Protein 1I8O (pdb70)

Radius of gyration: 13.18 Å; Cα contacts (8 Å, |Δi|>4): 195; chains: 1; bounding box: 35×29×26 Å

Solvent-accessible surface area: 6376 Å² total

InterPro domains:
  IPR002327 Cytochrome c, class IA/ IB [PR00604] (37-44)
  IPR002327 Cytochrome c, class IA/ IB [PR00604] (47-62)
  IPR002327 Cytochrome c, class IA/ IB [PR00604] (63-73)
  IPR002327 Cytochrome c, class IA/ IB [PR00604] (80-96)
  IPR002327 Cytochrome c, class IA/ IB [PR00604] (113-123)
  IPR002327 Cytochrome c, class IA/ IB [PR00604] (129-137)
  IPR002327 Cytochrome c, class IA/ IB [PTHR11961] (23-137)
  IPR009056 Cytochrome c-like domain [PF00034] (28-139)
  IPR009056 Cytochrome c-like domain [PS51007] (26-139)
  IPR036909 Cytochrome c-like domain superfamily [G3DSA:1.10.760.10] (25-139)
  IPR036909 Cytochrome c-like domain superfamily [SSF46626] (25-139)

CATH classification: 1.10.760.10

Structure (mmCIF, N/CA/C/O backb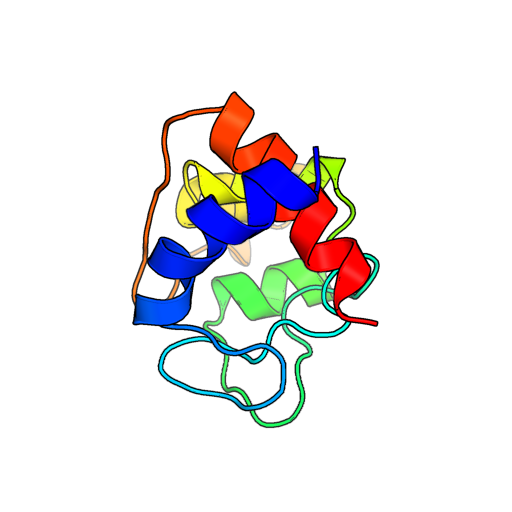one):
data_1I8O
#
_entry.id   1I8O
#
_cell.length_a   64.950
_cell.length_b   64.950
_cell.length_c   68.670
_cell.angle_alpha   90.00
_cell.angle_beta   90.00
_cell.angle_gamma   120.00
#
_symmetry.space_group_name_H-M   'P 32 2 1'
#
loop_
_entity.id
_entity.type
_entity.pdbx_description
1 polymer 'CYTOCHROME C2'
2 non-polymer 'SULFATE ION'
3 non-polymer 'HEME C'
4 non-polymer AMMONIA
5 water water
#
loop_
_atom_site.group_PDB
_atom_site.id
_atom_site.type_symbol
_atom_site.label_atom_id
_atom_site.label_alt_id
_atom_site.label_comp_id
_atom_site.label_asym_id
_atom_site.label_entity_id
_atom_site.label_seq_id
_atom_site.pdbx_PDB_ins_code
_atom_site.Cartn_x
_atom_site.Cartn_y
_atom_site.Cartn_z
_atom_site.occupancy
_atom_site.B_iso_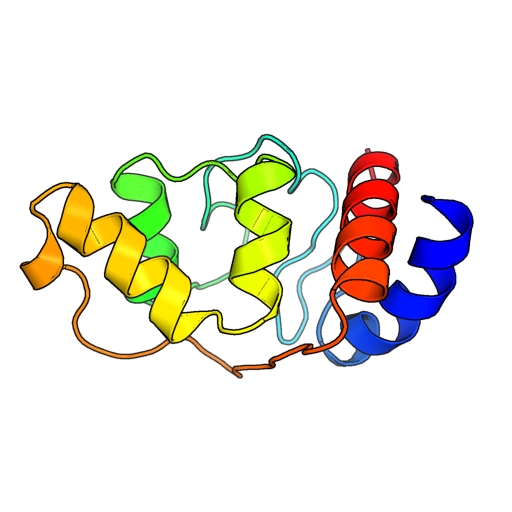or_equiv
_atom_site.auth_seq_id
_atom_site.auth_comp_id
_atom_site.auth_asym_id
_atom_site.auth_atom_id
_atom_site.pdbx_PDB_model_num
ATOM 9 N N . ASP A 1 2 ? 5.061 37.106 18.038 1.00 11.25 2 ASP A N 1
ATOM 10 C CA . ASP A 1 2 ? 6.134 36.217 18.541 1.00 12.21 2 ASP A CA 1
ATOM 11 C C . ASP A 1 2 ? 5.628 34.784 18.381 1.00 10.28 2 ASP A C 1
ATOM 12 O O . ASP A 1 2 ? 4.800 34.313 19.172 1.00 10.14 2 ASP A O 1
ATOM 17 N N . ALA A 1 3 ? 6.151 34.105 17.380 1.00 10.11 3 ALA A N 1
ATOM 18 C CA . ALA A 1 3 ? 5.677 32.761 17.080 1.00 9.26 3 ALA A CA 1
ATOM 19 C C . ALA A 1 3 ? 5.899 31.788 18.211 1.00 8.13 3 ALA A C 1
ATOM 20 O O . ALA A 1 3 ? 5.047 30.938 18.481 1.00 8.48 3 ALA A O 1
ATOM 22 N N . LYS A 1 4 ? 7.039 31.882 18.923 1.00 9.00 4 LYS A N 1
ATOM 23 C CA . LYS A 1 4 ? 7.270 30.971 20.034 1.00 9.63 4 LYS A CA 1
ATOM 24 C C . LYS A 1 4 ? 6.287 31.203 21.170 1.00 8.85 4 LYS A C 1
ATOM 25 O O . LYS A 1 4 ? 5.775 30.236 21.740 1.00 9.64 4 LYS A O 1
ATOM 31 N N . ALA A 1 5 ? 6.019 32.474 21.474 1.00 8.69 5 ALA A N 1
ATOM 32 C CA . ALA A 1 5 ? 4.958 32.742 22.460 1.00 9.30 5 ALA A CA 1
ATOM 33 C C . ALA A 1 5 ? 3.624 32.191 21.954 1.00 7.60 5 ALA A C 1
ATOM 34 O O . ALA A 1 5 ? 2.786 31.681 22.713 1.00 8.63 5 ALA A O 1
ATOM 36 N N . GLY A 1 6 ? 3.414 32.296 20.641 1.00 7.30 6 GLY A N 1
ATOM 37 C CA . GLY A 1 6 ? 2.216 31.753 20.038 1.00 7.46 6 GLY A CA 1
ATOM 38 C C . GLY A 1 6 ? 2.026 30.282 20.171 1.00 6.71 6 GLY A C 1
ATOM 39 O O . GLY A 1 6 ? 0.873 29.799 20.183 1.00 7.06 6 GLY A O 1
ATOM 40 N N . GLU A 1 7 ? 3.091 29.525 20.256 1.00 7.63 7 GLU A N 1
ATOM 41 C CA . GLU A 1 7 ? 3.012 28.095 20.431 1.00 7.43 7 GLU A CA 1
ATOM 42 C C . GLU A 1 7 ? 2.219 27.777 21.704 1.00 7.54 7 GLU A C 1
ATOM 43 O O . GLU A 1 7 ? 1.438 26.829 21.747 1.00 8.29 7 GLU A O 1
ATOM 49 N N . ALA A 1 8 ? 2.446 28.549 22.783 1.00 8.08 8 ALA A N 1
ATOM 50 C CA . ALA A 1 8 ? 1.732 28.309 24.030 1.00 9.03 8 ALA A CA 1
ATOM 51 C C . ALA A 1 8 ? 0.246 28.606 23.871 1.00 8.31 8 ALA A C 1
ATOM 52 O O . ALA A 1 8 ? -0.592 27.870 24.361 1.00 9.08 8 ALA A O 1
ATOM 54 N N . VAL A 1 9 ? -0.061 29.728 23.186 1.00 7.54 9 VAL A N 1
ATOM 55 C CA . VAL A 1 9 ? -1.479 30.029 22.917 1.00 7.57 9 VAL A CA 1
ATOM 56 C C . VAL A 1 9 ? -2.139 28.902 22.126 1.00 7.47 9 VAL A C 1
ATOM 57 O O . VAL A 1 9 ? -3.307 28.558 22.345 1.00 8.34 9 VAL A O 1
ATOM 61 N N . PHE A 1 10 ? -1.402 28.310 21.191 1.00 7.09 10 PHE A N 1
ATOM 62 C CA . PHE A 1 10 ? -1.943 27.301 20.328 1.00 7.80 10 PHE A CA 1
ATOM 63 C C . PHE A 1 10 ? -2.415 26.071 21.133 1.00 8.13 10 PHE A C 1
ATOM 64 O O . PHE A 1 10 ? -3.337 25.394 20.683 1.00 8.49 10 PHE A O 1
ATOM 72 N N . LYS A 1 11 ? -1.855 25.856 22.336 1.00 9.81 11 LYS A N 1
ATOM 73 C CA . LYS A 1 11 ? -2.379 24.783 23.177 1.00 12.63 11 LYS A CA 1
ATOM 74 C C . LYS A 1 11 ? -3.848 24.971 23.467 1.00 13.07 11 LYS A C 1
ATOM 75 O O . LYS A 1 11 ? -4.605 23.984 23.565 1.00 16.14 11 LYS A O 1
ATOM 81 N N . GLN A 1 12 ? -4.313 26.224 23.642 1.00 13.04 12 GLN A N 1
ATOM 82 C CA . GLN A 1 12 ? -5.735 26.495 23.824 1.00 15.01 12 GLN A CA 1
ATOM 83 C C . GLN A 1 12 ? -6.503 26.135 22.576 1.00 12.08 12 GLN A C 1
ATOM 84 O O . GLN A 1 12 ? -7.565 25.498 22.636 1.00 12.66 12 GLN A O 1
ATOM 90 N N . CYS A 1 13 ? -5.976 26.508 21.442 1.00 8.76 13 CYS A N 1
ATOM 91 C CA . CYS A 1 13 ? -6.617 26.246 20.170 1.00 8.80 13 CYS A CA 1
ATOM 92 C C . CYS A 1 13 ? -6.734 24.745 19.914 1.00 7.81 13 CYS A C 1
ATOM 93 O O . CYS A 1 13 ? -7.678 24.332 19.219 1.00 8.81 13 CYS A O 1
ATOM 96 N N . MET A 1 14 ? -5.797 23.961 20.425 1.00 7.84 14 MET A N 1
ATOM 97 C CA . MET A 1 14 ? -5.809 22.512 20.260 1.00 8.17 14 MET A CA 1
ATOM 98 C C . MET A 1 14 ? -6.980 21.840 20.970 1.00 8.25 14 MET A C 1
ATOM 99 O O . MET A 1 14 ? -7.221 20.665 20.683 1.00 10.56 14 MET A O 1
ATOM 104 N N . THR A 1 15 ? -7.746 22.557 21.740 1.00 9.23 15 THR A N 1
ATOM 105 C CA . THR A 1 15 ? -9.049 22.087 22.206 1.00 9.35 15 THR A CA 1
ATOM 106 C C . THR A 1 15 ? -9.882 21.635 21.033 1.00 9.57 15 THR A C 1
ATOM 107 O O . THR A 1 15 ? -10.622 20.630 21.130 1.00 10.49 15 THR A O 1
ATOM 111 N N . CYS A 1 16 ? -9.818 22.360 19.912 1.00 8.52 16 CYS A N 1
ATOM 112 C CA . CYS A 1 16 ? -10.641 22.094 18.743 1.00 8.86 16 CYS A CA 1
ATOM 113 C C . CYS A 1 16 ? -9.895 21.877 17.439 1.00 8.36 16 CYS A C 1
ATOM 114 O O . CYS A 1 16 ? -10.517 21.400 16.492 1.00 9.32 16 CYS A O 1
ATOM 117 N N . HIS A 1 17 ? -8.616 22.277 17.370 1.00 8.16 17 HIS A N 1
ATOM 118 C CA . HIS A 1 17 ? -7.866 22.194 16.127 1.00 8.10 17 HIS A CA 1
ATOM 119 C C . HIS A 1 17 ? -6.568 21.421 16.284 1.00 8.48 17 HIS A C 1
ATOM 120 O O . HIS A 1 17 ? -5.954 21.365 17.335 1.00 10.02 17 HIS A O 1
ATOM 127 N N . ARG A 1 18 ? -6.123 20.899 15.140 1.00 8.90 18 ARG A N 1
ATOM 128 C CA . ARG A 1 18 ? -4.790 20.378 14.936 1.00 9.25 18 ARG A CA 1
ATOM 129 C C . ARG A 1 18 ? -4.177 21.052 13.714 1.00 9.72 18 ARG A C 1
ATOM 130 O O . ARG A 1 18 ? -4.887 21.582 12.856 1.00 10.02 18 ARG A O 1
ATOM 138 N N . ALA A 1 19 ? -2.866 20.942 13.589 1.00 9.81 19 ALA A N 1
ATOM 139 C CA . ALA A 1 19 ? -2.206 21.404 12.363 1.00 10.20 19 ALA A CA 1
ATOM 140 C C . ALA A 1 19 ? -2.635 20.598 11.153 1.00 10.11 19 ALA A C 1
ATOM 141 O O . ALA A 1 19 ? -2.967 21.156 10.113 1.00 11.22 19 ALA A O 1
ATOM 143 N N . ASP A 1 20 ? -2.591 19.258 11.302 1.00 12.76 20 ASP A N 1
ATOM 144 C CA . ASP A 1 20 ? -2.578 18.452 10.096 1.00 14.33 20 ASP A CA 1
ATOM 145 C C . ASP A 1 20 ? -3.782 17.567 9.952 1.00 16.05 20 ASP A C 1
ATOM 146 O O . ASP A 1 20 ? -3.788 16.752 9.016 1.00 21.86 20 ASP A O 1
ATOM 151 N N . LYS A 1 21 ? -4.787 17.691 10.796 1.00 15.11 21 LYS A N 1
ATOM 152 C CA . LYS A 1 21 ? -6.014 16.883 10.597 1.00 15.87 21 LYS A CA 1
ATOM 153 C C . LYS A 1 21 ?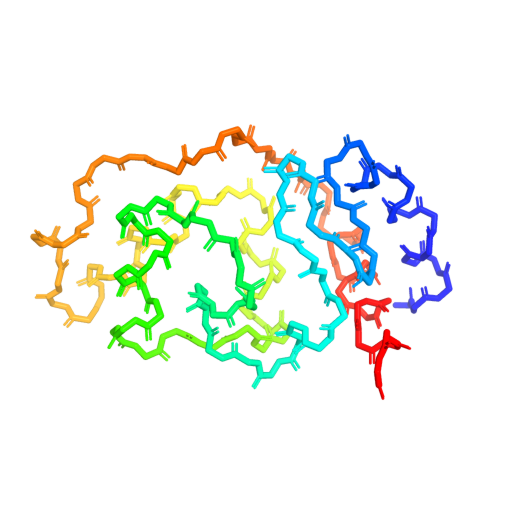 -7.210 17.677 11.101 1.00 14.64 21 LYS A C 1
ATOM 154 O O . LYS A 1 21 ? -7.104 18.525 11.976 1.00 14.68 21 LYS A O 1
ATOM 160 N N . ASN A 1 22 ? -8.370 17.402 10.541 1.00 13.88 22 ASN A N 1
ATOM 161 C CA . ASN A 1 22 ? -9.593 18.040 10.954 1.00 11.96 22 ASN A CA 1
ATOM 162 C C . ASN A 1 22 ? -10.050 17.446 12.273 1.00 13.10 22 ASN A C 1
ATOM 163 O O . ASN A 1 22 ? -9.862 16.250 12.473 1.00 16.61 22 ASN A O 1
ATOM 168 N N . MET A 1 23 ? -10.653 18.219 13.124 1.00 12.17 23 MET A N 1
ATOM 169 C CA . MET A 1 23 ? -11.175 17.810 14.422 1.00 12.43 23 MET A CA 1
ATOM 170 C C . MET A 1 23 ? -12.507 18.533 14.620 1.00 12.17 23 MET A C 1
ATOM 171 O O . MET A 1 23 ? -13.354 18.556 13.711 1.00 14.30 23 MET A O 1
ATOM 176 N N . VAL A 1 24 ? -12.752 19.175 15.752 1.00 13.04 24 VAL A N 1
ATOM 177 C CA . VAL A 1 24 ? -13.959 19.990 15.918 1.00 12.94 24 VAL A CA 1
ATOM 178 C C . VAL A 1 24 ? -13.928 21.128 14.906 1.00 11.52 24 VAL A C 1
ATOM 179 O O . VAL A 1 24 ? -14.935 21.467 14.251 1.00 12.29 24 VAL A O 1
ATOM 183 N N . GLY A 1 25 ? -12.759 21.759 14.767 1.00 10.64 25 GLY A N 1
ATOM 184 C CA . GLY A 1 25 ? -12.507 22.727 13.753 1.00 10.08 25 GLY A CA 1
ATOM 185 C C . GLY A 1 25 ? -11.555 22.172 12.676 1.00 9.62 25 GLY A C 1
ATOM 186 O O . GLY A 1 25 ? -11.008 21.100 12.807 1.00 10.72 25 GLY A O 1
ATOM 187 N N . PRO A 1 26 ? -11.424 22.964 11.591 1.00 8.58 26 PRO A N 1
ATOM 188 C CA . PRO A 1 26 ? -10.598 22.494 10.474 1.00 9.45 26 PRO A CA 1
ATOM 189 C C . PRO A 1 26 ? -9.126 22.498 10.841 1.00 9.49 26 PRO A C 1
ATOM 190 O O . PRO A 1 26 ? -8.630 23.290 11.633 1.00 9.59 26 PRO A O 1
ATOM 194 N N . ALA A 1 27 ? -8.378 21.616 10.189 1.00 11.25 27 ALA A N 1
ATOM 195 C CA . ALA A 1 27 ? -6.929 21.643 10.228 1.00 9.75 27 ALA A CA 1
ATOM 196 C C . ALA A 1 27 ? -6.433 23.030 9.893 1.00 9.15 27 ALA A C 1
ATOM 197 O O . ALA A 1 27 ? -6.972 23.692 8.997 1.00 10.19 27 ALA A O 1
ATOM 199 N N . LEU A 1 28 ? -5.384 23.491 10.588 1.00 8.09 28 LEU A N 1
ATOM 200 C CA . LEU A 1 28 ? -4.906 24.849 10.401 1.00 7.66 28 LEU A CA 1
ATOM 201 C C . LEU A 1 28 ? -3.598 24.982 9.623 1.00 7.85 28 LEU A C 1
ATOM 202 O O . LEU A 1 28 ? -3.206 26.099 9.328 1.00 9.05 28 LEU A O 1
ATOM 207 N N . ALA A 1 29 ? -2.916 23.882 9.316 1.00 9.13 29 ALA A N 1
ATOM 208 C CA . ALA A 1 29 ? -1.665 24.068 8.583 1.00 10.43 29 ALA A CA 1
ATOM 209 C C . ALA A 1 29 ? -2.025 24.672 7.194 1.00 9.60 29 ALA A C 1
ATOM 210 O O . ALA A 1 29 ? -2.888 24.142 6.491 1.00 12.73 29 ALA A O 1
ATOM 212 N N . GLY A 1 30 ? -1.346 25.730 6.813 1.00 9.23 30 GLY A N 1
ATOM 213 C CA . GLY A 1 30 ? -1.597 26.370 5.564 1.00 8.35 30 GLY A CA 1
ATOM 214 C C . GLY A 1 30 ? -2.738 27.360 5.591 1.00 7.15 30 GLY A C 1
ATOM 215 O O . GLY A 1 30 ? -3.030 27.962 4.556 1.00 8.38 30 GLY A O 1
ATOM 216 N N . VAL A 1 31 ? -3.327 27.591 6.756 1.00 7.42 31 VAL A N 1
ATOM 217 C CA . VAL A 1 31 ? -4.424 28.581 6.802 1.00 6.94 31 VAL A CA 1
ATOM 218 C C . VAL A 1 31 ? -3.977 29.989 6.499 1.00 6.92 31 VAL A C 1
ATOM 219 O O . VAL A 1 31 ? -4.721 30.811 5.955 1.00 7.62 31 VAL A O 1
ATOM 223 N N . VAL A 1 32 ? -2.740 30.336 6.898 1.00 6.51 32 VAL A N 1
ATOM 224 C CA . VAL A 1 32 ? -2.300 31.737 6.708 1.00 6.57 32 VAL A CA 1
ATOM 225 C C . VAL A 1 32 ? -2.053 31.962 5.218 1.00 6.38 32 VAL A C 1
ATOM 226 O O . VAL A 1 32 ? -1.304 31.250 4.573 1.00 6.89 32 VAL A O 1
ATOM 230 N N . GLY A 1 33 ? -2.763 32.943 4.681 1.00 6.40 33 GLY A N 1
ATOM 231 C CA . GLY A 1 33 ? -2.690 33.298 3.260 1.00 6.98 33 GLY A CA 1
ATOM 232 C C . GLY A 1 33 ? -3.652 32.521 2.412 1.00 7.24 33 GLY A C 1
ATOM 233 O O . GLY A 1 33 ? -3.600 32.680 1.178 1.00 8.17 33 GLY A O 1
ATOM 234 N N . ARG A 1 34 ? -4.569 31.736 2.975 1.00 7.58 34 ARG A N 1
ATOM 235 C CA . ARG A 1 34 ? -5.509 30.917 2.241 1.00 9.70 34 ARG A CA 1
ATOM 236 C C . ARG A 1 34 ? -6.904 31.493 2.307 1.00 7.75 34 ARG A C 1
ATOM 237 O O . ARG A 1 34 ? -7.330 32.092 3.315 1.00 7.81 34 ARG A O 1
ATOM 245 N N . LYS A 1 35 ? -7.682 31.289 1.244 1.00 7.77 35 LYS A N 1
ATOM 246 C CA . LYS A 1 35 ? -9.103 31.624 1.215 1.00 7.54 35 LYS A CA 1
ATOM 247 C C . LYS A 1 35 ? -9.808 30.959 2.403 1.00 6.81 35 LYS A C 1
ATOM 248 O O . LYS A 1 35 ? -9.662 29.764 2.664 1.00 7.63 35 LYS A O 1
ATOM 254 N N . ALA A 1 36 ? -10.631 31.741 3.095 1.00 7.21 36 ALA A N 1
ATOM 255 C CA . ALA A 1 36 ? -11.405 31.199 4.203 1.00 7.32 36 ALA A CA 1
ATOM 256 C C . ALA A 1 36 ? -12.318 30.091 3.752 1.00 7.59 36 ALA A C 1
ATOM 257 O O . ALA A 1 36 ? -12.885 30.114 2.644 1.00 8.47 36 ALA A O 1
ATOM 259 N N . GLY A 1 37 ? -12.546 29.089 4.607 1.00 8.31 37 GLY A N 1
ATOM 260 C CA . GLY A 1 37 ? -13.503 28.052 4.321 1.00 9.90 37 GLY A CA 1
ATOM 261 C C . GLY A 1 37 ? -13.019 27.004 3.333 1.00 10.46 37 GLY A C 1
ATOM 262 O O . GLY A 1 37 ? -13.859 26.364 2.684 1.00 11.87 37 GLY A O 1
ATOM 263 N N . THR A 1 38 ? -11.701 26.728 3.250 1.00 10.49 38 THR A N 1
ATOM 264 C CA . THR A 1 38 ? -11.255 25.833 2.191 1.00 11.18 38 THR A CA 1
ATOM 265 C C . THR A 1 38 ? -10.282 24.739 2.583 1.00 11.50 38 THR A C 1
ATOM 266 O O . THR A 1 38 ? -9.640 24.052 1.805 1.00 15.14 38 THR A O 1
ATOM 270 N N . ALA A 1 39 ? -10.152 24.461 3.824 1.00 11.67 39 ALA A N 1
ATOM 271 C CA . ALA A 1 39 ? -9.447 23.287 4.385 1.00 11.84 39 ALA A CA 1
ATOM 272 C C . ALA A 1 39 ? -10.141 22.035 3.829 1.00 11.75 39 ALA A C 1
ATOM 273 O O . ALA A 1 39 ? -11.352 21.859 3.962 1.00 12.82 39 ALA A O 1
ATOM 275 N N . ALA A 1 40 ? -9.364 21.138 3.217 1.00 14.21 40 ALA A N 1
ATOM 276 C CA . ALA A 1 40 ? -9.932 19.936 2.644 1.00 15.76 40 ALA A CA 1
ATOM 277 C C . ALA A 1 40 ? -10.671 19.119 3.678 1.00 14.59 40 ALA A C 1
ATOM 278 O O . ALA A 1 40 ? -10.176 18.901 4.781 1.00 14.29 40 ALA A O 1
ATOM 280 N N . GLY A 1 41 ? -11.859 18.641 3.238 1.00 14.88 41 GLY A N 1
ATOM 281 C CA . GLY A 1 41 ? -12.539 17.697 4.080 1.00 14.93 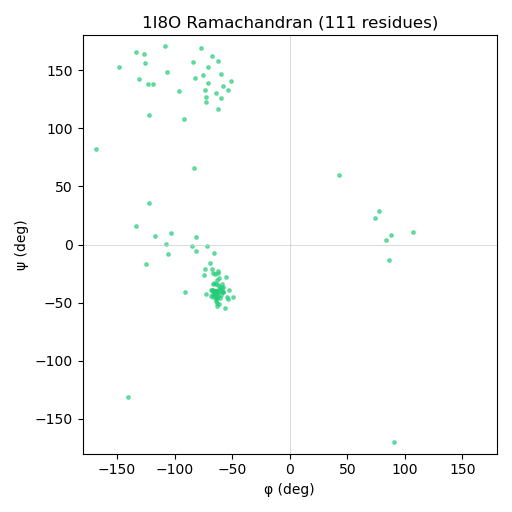41 GLY A CA 1
ATOM 282 C C . GLY A 1 41 ? -13.426 18.226 5.152 1.00 16.60 41 GLY A C 1
ATOM 283 O O . GLY A 1 41 ? -14.172 17.455 5.791 1.00 19.60 41 GLY A O 1
ATOM 284 N N . PHE A 1 42 ? -13.333 19.541 5.448 1.00 12.83 42 PHE A N 1
ATOM 285 C CA . PHE A 1 42 ? -14.063 20.127 6.568 1.00 11.18 42 PHE A CA 1
ATOM 286 C C . PHE A 1 42 ? -15.364 20.746 6.115 1.00 10.73 42 PHE A C 1
ATOM 287 O O . PHE A 1 42 ? -15.368 21.460 5.108 1.00 12.15 42 PHE A O 1
ATOM 295 N N . THR A 1 43 ? -16.474 20.469 6.783 1.00 10.90 43 THR A N 1
ATOM 296 C CA . THR A 1 43 ? -17.752 21.091 6.446 1.00 11.53 43 THR A CA 1
ATOM 297 C C . THR A 1 43 ? -17.928 22.349 7.267 1.00 9.74 43 THR A C 1
ATOM 298 O O . THR A 1 43 ? -18.152 22.311 8.454 1.00 11.56 43 THR A O 1
ATOM 302 N N . TYR A 1 44 ? -17.801 23.473 6.563 1.00 9.52 44 TYR A N 1
ATOM 303 C CA . TYR A 1 44 ? -17.922 24.786 7.203 1.00 8.67 44 TYR A CA 1
ATOM 304 C C . TYR A 1 44 ? -19.360 25.226 7.322 1.00 8.93 44 TYR A C 1
ATOM 305 O O . TYR A 1 44 ? -20.233 24.777 6.565 1.00 10.11 44 TYR A O 1
ATOM 314 N N . SER A 1 45 ? -19.629 26.123 8.266 1.00 8.07 45 SER A N 1
ATOM 315 C CA . SER A 1 45 ? -20.910 26.811 8.302 1.00 7.73 45 SER A CA 1
ATOM 316 C C . SER A 1 45 ? -21.108 27.650 7.037 1.00 7.58 45 SER A C 1
ATOM 317 O O . SER A 1 45 ? -20.150 28.072 6.399 1.00 7.54 45 SER A O 1
ATOM 320 N N . PRO A 1 46 ? -22.361 27.945 6.721 1.00 7.74 46 PRO A N 1
ATOM 321 C CA . PRO A 1 46 ? -22.642 28.952 5.658 1.00 7.56 46 PRO A CA 1
ATOM 322 C C . PRO A 1 46 ? -21.845 30.232 5.888 1.00 7.51 46 PRO A C 1
ATOM 323 O O . PRO A 1 46 ? -21.304 30.777 4.937 1.00 7.89 46 PRO A O 1
ATOM 327 N N . LEU A 1 47 ? -21.786 30.749 7.110 1.00 7.13 47 LEU A N 1
ATOM 328 C CA . LEU A 1 47 ? -21.144 32.036 7.329 1.00 7.08 47 LEU A CA 1
ATOM 329 C C . LEU A 1 47 ? -19.644 31.973 7.000 1.00 6.99 47 LEU A C 1
ATOM 330 O O . LEU A 1 47 ? -19.090 32.839 6.327 1.00 7.73 47 LEU A O 1
ATOM 335 N N . ASN A 1 48 ? -18.971 30.919 7.497 1.00 6.56 48 ASN A N 1
ATOM 336 C CA . ASN A 1 48 ? -17.520 30.778 7.255 1.00 7.57 48 ASN A CA 1
ATOM 337 C C . ASN A 1 48 ? -17.276 30.488 5.789 1.00 7.46 48 ASN A C 1
ATOM 338 O O . ASN A 1 48 ? -16.292 30.966 5.209 1.00 8.53 48 ASN A O 1
ATOM 343 N N . HIS A 1 49 ? -18.116 29.664 5.156 1.00 7.91 49 HIS A N 1
ATOM 344 C CA . HIS A 1 49 ? -17.995 29.373 3.723 1.00 7.78 49 HIS A CA 1
ATOM 345 C C . HIS A 1 49 ? -18.207 30.628 2.896 1.00 7.94 49 HIS A C 1
ATOM 346 O O . HIS A 1 49 ? -17.391 30.937 1.997 1.00 8.81 49 HIS A O 1
ATOM 353 N N . ASN A 1 50 ? -19.324 31.338 3.124 1.00 8.15 50 ASN A N 1
ATOM 354 C CA . ASN A 1 50 ? -19.695 32.475 2.298 1.00 8.10 50 ASN A CA 1
ATOM 355 C C . ASN A 1 50 ? -18.660 33.552 2.382 1.00 8.71 50 ASN A C 1
ATOM 356 O O . ASN A 1 50 ? -18.381 34.263 1.394 1.00 9.86 50 ASN A O 1
ATOM 361 N N . SER A 1 51 ? -18.035 33.733 3.535 1.00 8.60 51 SER A N 1
ATOM 362 C CA . SER A 1 51 ? -16.996 34.758 3.674 1.00 7.82 51 SER A CA 1
ATOM 363 C C . SER A 1 51 ? -15.833 34.491 2.706 1.00 7.78 51 SER A C 1
ATOM 364 O O . SER A 1 51 ? -15.381 35.406 2.018 1.00 8.76 51 SER A O 1
ATOM 368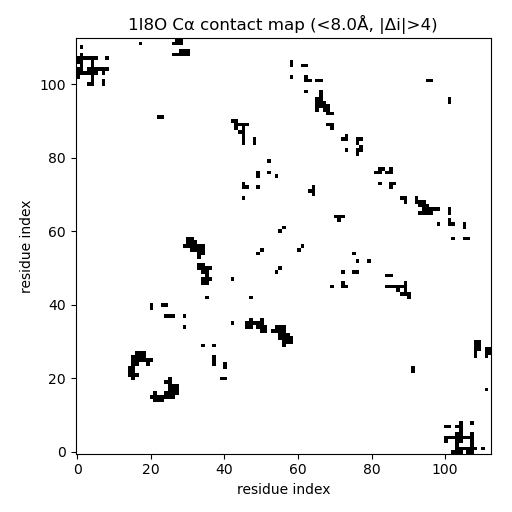 N N . GLY A 1 52 ? -15.368 33.229 2.632 1.00 7.99 52 GLY A N 1
ATOM 369 C CA . GLY A 1 52 ? -14.295 32.924 1.682 1.00 8.63 52 GLY A CA 1
ATOM 370 C C . GLY A 1 52 ? -14.736 33.133 0.251 1.00 10.71 52 GLY A C 1
ATOM 371 O O . GLY A 1 52 ? -13.941 33.624 -0.582 1.00 10.99 52 GLY A O 1
ATOM 372 N N . GLU A 1 53 ? -15.990 32.747 -0.073 1.00 10.97 53 GLU A N 1
ATOM 373 C CA . GLU A 1 53 ? -16.460 32.914 -1.434 1.00 12.34 53 GLU A CA 1
ATOM 374 C C . GLU A 1 53 ? -16.538 34.367 -1.815 1.00 11.97 53 GLU A C 1
ATOM 375 O O . GLU A 1 53 ? -16.442 34.678 -3.032 1.00 15.18 53 GLU A O 1
ATOM 381 N N . ALA A 1 54 ? -16.691 35.253 -0.871 1.00 11.38 54 ALA A N 1
ATOM 382 C CA . ALA A 1 54 ? -16.754 36.699 -1.034 1.00 11.85 54 ALA A CA 1
ATOM 383 C C . ALA A 1 54 ? -15.360 37.325 -1.072 1.00 11.04 54 ALA A C 1
ATOM 384 O O . ALA A 1 54 ? -15.285 38.555 -1.174 1.00 14.36 54 ALA A O 1
ATOM 386 N N . GLY A 1 55 ? -14.324 36.539 -0.934 1.00 11.23 55 GLY A N 1
ATOM 387 C CA . GLY A 1 55 ? -12.948 37.004 -1.086 1.00 11.23 55 GLY A CA 1
ATOM 388 C C . GLY A 1 55 ? -12.162 37.118 0.184 1.00 10.90 55 GLY A C 1
ATOM 389 O O . GLY A 1 55 ? -11.031 37.596 0.184 1.00 12.02 55 GLY A O 1
ATOM 390 N N . LEU A 1 56 ? -12.674 36.595 1.331 1.00 8.75 56 LEU A N 1
ATOM 391 C CA . LEU A 1 56 ? -11.894 36.652 2.543 1.00 7.42 56 LEU A CA 1
ATOM 392 C C . LEU A 1 56 ? -10.725 35.654 2.499 1.00 7.04 56 LEU A C 1
ATOM 393 O O . LEU A 1 56 ? -10.896 34.472 2.265 1.00 7.99 56 LEU A O 1
ATOM 398 N N . VAL A 1 57 ? -9.521 36.208 2.750 1.00 7.17 57 VAL A N 1
ATOM 399 C CA . VAL A 1 57 ? -8.289 35.462 2.843 1.00 7.25 57 VAL A CA 1
ATOM 400 C C . VAL A 1 57 ? -7.735 35.675 4.253 1.00 7.12 57 VAL A C 1
ATOM 401 O O . VAL A 1 57 ? -7.734 36.801 4.784 1.00 7.43 57 VAL A O 1
ATOM 405 N N . TRP A 1 58 ? -7.238 34.598 4.843 1.00 6.42 58 TRP A N 1
ATOM 406 C CA . TRP A 1 58 ? -6.695 34.639 6.185 1.00 6.30 58 TRP A CA 1
ATOM 407 C C . TRP A 1 58 ? -5.247 35.124 6.225 1.00 5.96 58 TRP A C 1
ATOM 408 O O . TRP A 1 58 ? -4.302 34.422 6.587 1.00 6.68 58 TRP A O 1
ATOM 419 N N . THR A 1 59 ? -5.092 36.372 5.871 1.00 6.62 59 THR A N 1
ATOM 420 C CA . THR A 1 59 ? -3.880 37.118 6.163 1.00 6.84 59 THR A CA 1
ATOM 421 C C . THR A 1 59 ? -3.789 37.319 7.686 1.00 6.74 59 THR A C 1
ATOM 422 O O . THR A 1 59 ? -4.805 37.248 8.383 1.00 7.06 59 THR A O 1
ATOM 426 N N . ALA A 1 60 ? -2.609 37.645 8.214 1.00 7.14 60 ALA A N 1
ATOM 427 C CA . ALA A 1 60 ? -2.471 37.882 9.638 1.00 7.27 60 ALA A CA 1
ATOM 428 C C . ALA A 1 60 ? -3.395 38.992 10.105 1.00 7.59 60 ALA A C 1
ATOM 429 O O . ALA A 1 60 ? -4.017 38.906 11.174 1.00 8.45 60 ALA A O 1
ATOM 431 N N . ASP A 1 61 ? -3.497 40.050 9.298 1.00 7.64 61 ASP A N 1
ATOM 432 C CA . ASP A 1 61 ? -4.334 41.167 9.732 1.00 8.59 61 ASP A CA 1
ATOM 433 C C . ASP A 1 61 ? -5.804 40.878 9.759 1.00 7.60 61 ASP A C 1
ATOM 434 O O . ASP A 1 61 ? -6.555 41.618 10.389 1.00 9.07 61 ASP A O 1
ATOM 439 N N . ASN A 1 62 ? -6.260 39.819 9.119 1.00 7.47 62 ASN A N 1
ATOM 440 C CA . ASN A 1 62 ? -7.640 39.337 9.196 1.00 6.43 62 ASN A CA 1
ATOM 441 C C . ASN A 1 62 ? -7.787 38.321 10.320 1.00 6.08 62 ASN A C 1
ATOM 442 O O . ASN A 1 62 ? -8.788 38.362 11.024 1.00 7.03 62 ASN A O 1
ATOM 447 N N . ILE A 1 63 ? -6.819 37.410 10.518 1.00 6.04 63 ILE A N 1
ATOM 448 C CA . ILE A 1 63 ? -7.014 36.397 11.536 1.00 5.54 63 ILE A CA 1
ATOM 449 C C . ILE A 1 63 ? -7.074 37.029 12.924 1.00 5.79 63 ILE A C 1
ATOM 450 O O . ILE A 1 63 ? -7.863 36.615 13.757 1.00 6.16 63 ILE A O 1
ATOM 455 N N . VAL A 1 64 ? -6.177 38.002 13.179 1.00 6.12 64 VAL A N 1
ATOM 456 C CA . VAL A 1 64 ? -6.099 38.557 14.538 1.00 6.12 64 VAL A CA 1
ATOM 457 C C . VAL A 1 64 ? -7.437 39.100 15.005 1.00 6.40 64 VAL A C 1
ATOM 458 O O . VAL A 1 64 ? -7.878 38.694 16.098 1.00 7.21 64 VAL A O 1
ATOM 462 N N . PRO A 1 65 ? -8.120 40.008 14.294 1.00 6.90 65 PRO A N 1
ATOM 463 C CA . PRO A 1 65 ? -9.432 40.480 14.787 1.00 7.98 65 PRO A CA 1
ATOM 464 C C . PRO A 1 65 ? -10.490 39.399 14.783 1.00 7.65 65 PRO A C 1
ATOM 465 O O . PRO A 1 65 ? -11.345 39.348 15.668 1.00 8.13 65 PRO A O 1
ATOM 469 N N . TYR A 1 66 ? -10.427 38.490 13.810 1.00 6.61 66 TYR A N 1
ATOM 470 C CA . TYR A 1 66 ? -11.395 37.393 13.747 1.00 6.40 66 TYR A CA 1
ATOM 471 C C . TYR A 1 66 ? -11.411 36.619 15.070 1.00 6.52 66 TYR A C 1
ATOM 472 O O . TYR A 1 66 ? -12.479 36.218 15.545 1.00 6.99 66 TYR A O 1
ATOM 481 N N . LEU A 1 67 ? -10.212 36.317 15.616 1.00 6.22 67 LEU A N 1
ATOM 482 C CA . LEU A 1 67 ? -10.154 35.440 16.774 1.00 6.23 67 LEU A CA 1
ATOM 483 C C . LEU A 1 67 ? -10.864 35.987 17.993 1.00 6.68 67 LEU A C 1
ATOM 484 O O . LEU A 1 67 ? -11.218 35.194 18.877 1.00 7.52 67 LEU A O 1
ATOM 489 N N . ALA A 1 68 ? -11.028 37.299 18.049 1.00 7.07 68 ALA A N 1
ATOM 490 C CA . ALA A 1 68 ? -11.769 37.903 19.182 1.00 7.27 68 ALA A CA 1
ATOM 491 C C . ALA A 1 68 ? -13.266 37.682 19.093 1.00 7.54 68 ALA A C 1
ATOM 492 O O . ALA A 1 68 ? -13.941 37.807 20.114 1.00 8.42 68 ALA A O 1
ATOM 494 N N . ASP A 1 69 ? -13.800 37.496 17.896 1.00 7.30 69 ASP A N 1
ATOM 495 C CA . ASP A 1 69 ? -15.251 37.405 17.739 1.00 7.45 69 ASP A CA 1
ATOM 496 C C . ASP A 1 69 ? -15.552 36.894 16.325 1.00 7.08 69 ASP A C 1
ATOM 497 O O . ASP A 1 69 ? -15.795 37.687 15.400 1.00 7.76 69 ASP A O 1
ATOM 502 N N . PRO A 1 70 ? -15.486 35.580 16.128 1.00 7.02 70 PRO A N 1
ATOM 503 C CA . PRO A 1 70 ? -15.661 35.036 14.779 1.00 7.06 70 PRO A CA 1
ATOM 504 C C . PRO A 1 70 ? -16.941 35.489 14.108 1.00 7.66 70 PRO A C 1
ATOM 505 O O . PRO A 1 70 ? -16.926 35.897 12.925 1.00 7.49 70 PRO A O 1
ATOM 509 N N . ASN A 1 71 ? -18.074 35.416 14.822 1.00 6.91 71 ASN A N 1
ATOM 510 C CA . ASN A 1 71 ? -19.339 35.768 14.170 1.00 7.76 71 ASN A CA 1
ATOM 511 C C . ASN A 1 71 ? -19.340 37.221 13.746 1.00 7.70 71 ASN A C 1
ATOM 512 O O . ASN A 1 71 ? -19.771 37.568 12.639 1.00 9.15 71 ASN A O 1
ATOM 517 N N . ALA A 1 72 ? -18.912 38.110 14.628 1.00 8.61 72 ALA A N 1
ATOM 518 C CA . ALA A 1 72 ? -19.003 39.550 14.296 1.00 9.39 72 ALA A CA 1
ATOM 519 C C . ALA A 1 72 ? -18.049 39.882 13.164 1.00 8.95 72 ALA A C 1
ATOM 520 O O . ALA A 1 72 ? -18.352 40.683 12.268 1.00 9.94 72 ALA A O 1
ATOM 522 N N . PHE A 1 73 ? -16.850 39.286 13.167 1.00 8.57 73 PHE A N 1
ATOM 523 C CA . PHE A 1 73 ? -15.873 39.613 12.109 1.00 8.95 73 PHE A CA 1
ATOM 524 C C . PHE A 1 73 ? -16.423 39.197 10.763 1.00 8.03 73 PHE A C 1
ATOM 525 O O . PHE A 1 73 ? -16.291 39.928 9.772 1.00 8.75 73 PHE A O 1
ATOM 533 N N . LEU A 1 74 ? -16.891 37.946 10.651 1.00 7.60 74 LEU A N 1
ATOM 534 C CA . LEU A 1 74 ? -17.356 37.457 9.366 1.00 7.21 74 LEU A CA 1
ATOM 535 C C . LEU A 1 74 ? -18.574 38.232 8.860 1.00 7.77 74 LEU A C 1
ATOM 536 O O . LEU A 1 74 ? -18.672 38.533 7.682 1.00 9.34 74 LEU A O 1
ATOM 541 N N . LYS A 1 75 ? -19.487 38.561 9.761 1.00 8.31 75 LYS A N 1
ATOM 542 C CA . LYS A 1 75 ? -20.677 39.340 9.346 1.00 9.63 75 LYS A CA 1
ATOM 543 C C . LYS A 1 75 ? -20.258 40.714 8.860 1.00 10.11 75 LYS A C 1
ATOM 544 O O . LYS A 1 75 ? -20.807 41.231 7.883 1.00 11.88 75 LYS A O 1
ATOM 550 N N . LYS A 1 76 ? -19.288 41.353 9.538 1.00 10.38 76 LYS A N 1
ATOM 551 C CA . LYS A 1 76 ? -18.839 42.672 9.148 1.00 12.13 76 LYS A CA 1
ATOM 552 C C . LYS A 1 76 ? -18.167 42.600 7.793 1.00 12.49 76 LYS A C 1
ATOM 553 O O . LYS A 1 76 ? -18.369 43.447 6.939 1.00 14.42 76 LYS A O 1
ATOM 559 N N . PHE A 1 77 ? -17.378 41.561 7.524 1.00 11.66 77 PHE A N 1
ATOM 560 C CA . PHE A 1 77 ? -16.653 41.418 6.264 1.00 11.57 77 PHE A CA 1
ATOM 561 C C . PHE A 1 77 ? -17.675 41.340 5.150 1.00 11.95 77 PHE A C 1
ATOM 562 O O . PHE A 1 77 ? -17.581 42.034 4.140 1.00 13.86 77 PHE A O 1
ATOM 570 N N . LEU A 1 78 ? -18.655 40.451 5.285 1.00 10.57 78 LEU A N 1
ATOM 571 C CA . LEU A 1 78 ? -19.658 40.305 4.248 1.00 11.26 78 LEU A CA 1
ATOM 572 C C . LEU A 1 78 ? -20.488 41.571 4.087 1.00 12.80 78 LEU A C 1
ATOM 573 O O . LEU A 1 78 ? -20.808 41.948 2.945 1.00 14.02 78 LEU A O 1
ATOM 578 N N . THR A 1 79 ? -20.835 42.219 5.177 1.00 13.66 79 THR A N 1
ATOM 579 C CA . THR A 1 79 ? -21.666 43.434 5.053 1.00 16.59 79 THR A CA 1
ATOM 580 C C . THR A 1 79 ? -20.959 44.537 4.295 1.00 20.37 79 THR A C 1
ATOM 581 O O . THR A 1 79 ? -21.583 45.170 3.448 1.00 21.02 79 THR A O 1
ATOM 585 N N . GLU A 1 80 ? -19.687 44.727 4.573 1.00 19.11 80 GLU A N 1
ATOM 586 C CA . GLU A 1 80 ? -18.902 45.741 3.870 1.00 22.87 80 GLU A CA 1
ATOM 587 C C . GLU A 1 80 ? -18.729 45.392 2.397 1.00 22.87 80 GLU A C 1
ATOM 588 O O . GLU A 1 80 ? -18.544 46.290 1.581 1.00 28.13 80 GLU A O 1
ATOM 594 N N . LYS A 1 81 ? -18.808 44.112 2.013 1.00 21.34 81 LYS A N 1
ATOM 595 C CA . LYS A 1 81 ? -18.820 43.752 0.604 1.00 22.31 81 LYS A CA 1
ATOM 596 C C . LYS A 1 81 ? -20.196 43.900 -0.033 1.00 23.20 81 LYS A C 1
ATOM 597 O O . LYS A 1 81 ? -20.318 43.497 -1.195 1.00 26.10 81 LYS A O 1
ATOM 603 N N . GLY A 1 82 ? -21.199 44.440 0.642 1.00 21.77 82 GLY A N 1
ATOM 604 C CA . GLY A 1 82 ? -22.557 44.535 0.118 1.00 23.34 82 GLY A CA 1
ATOM 605 C C . GLY A 1 82 ? -23.285 43.214 0.117 1.00 21.94 82 GLY A C 1
ATOM 606 O O . GLY A 1 82 ? -24.236 42.995 -0.627 1.00 25.62 82 GLY A O 1
ATOM 607 N N . LYS A 1 83 ? -22.848 42.281 0.963 1.00 17.38 83 LYS A N 1
ATOM 608 C CA . LYS A 1 83 ? -23.341 40.942 0.990 1.00 14.48 83 LYS A CA 1
ATOM 609 C C . LYS A 1 83 ? -23.901 40.588 2.376 1.00 14.04 83 LYS A C 1
ATOM 610 O O . LYS A 1 83 ? -23.791 39.459 2.853 1.00 13.51 83 LYS A O 1
ATOM 616 N N . ALA A 1 84 ? -24.524 41.545 3.064 1.00 15.91 84 ALA A N 1
ATOM 617 C CA . ALA A 1 84 ? -25.177 41.230 4.312 1.00 15.86 84 ALA A CA 1
ATOM 618 C C . ALA A 1 84 ? -26.199 40.104 4.153 1.00 14.56 84 ALA A C 1
ATOM 619 O O . ALA A 1 84 ? -26.448 39.329 5.073 1.00 14.48 84 ALA A O 1
ATOM 621 N N . ASP A 1 85 ? -26.808 39.925 2.966 1.00 16.24 85 ASP A N 1
ATOM 622 C CA . ASP A 1 85 ? -27.758 38.852 2.753 1.00 16.37 85 ASP A CA 1
ATOM 623 C C . ASP A 1 85 ? -27.113 37.474 2.697 1.00 16.51 85 ASP A C 1
ATOM 624 O O . ASP A 1 85 ? -27.775 36.437 2.596 1.00 21.16 85 ASP A O 1
ATOM 629 N N . GLN A 1 86 ? -25.796 37.416 2.814 1.00 13.79 86 GLN A N 1
ATOM 630 C CA . GLN A 1 86 ? -25.071 36.141 2.919 1.00 13.97 86 GLN A CA 1
ATOM 631 C C . GLN A 1 86 ? -24.538 35.904 4.322 1.00 11.21 86 GLN A C 1
ATOM 632 O O . GLN A 1 86 ? -23.884 34.886 4.557 1.00 11.56 86 GLN A O 1
ATOM 638 N N . ALA A 1 87 ? -24.813 36.857 5.215 1.00 10.10 87 ALA A N 1
ATOM 639 C CA . ALA A 1 87 ? -24.270 36.874 6.550 1.00 10.12 87 ALA A CA 1
ATOM 640 C C . ALA A 1 87 ? -25.244 36.438 7.624 1.00 9.87 87 ALA A C 1
ATOM 641 O O . ALA A 1 87 ? -24.976 36.613 8.802 1.00 10.62 87 ALA A O 1
ATOM 643 N N . VAL A 1 88 ? -26.402 35.895 7.265 1.00 10.09 88 VAL A N 1
ATOM 644 C CA . VAL A 1 88 ? -27.390 35.456 8.208 1.00 10.21 88 VAL A CA 1
ATOM 645 C C . VAL A 1 88 ? -26.876 34.198 8.909 1.00 10.44 88 VAL A C 1
ATOM 646 O O . VAL A 1 88 ? -26.299 33.286 8.314 1.00 11.47 88 VAL A O 1
ATOM 650 N N . GLY A 1 89 ? -27.110 34.125 10.193 1.00 10.38 89 GLY A N 1
ATOM 651 C CA . GLY A 1 89 ? -26.722 32.981 11.004 1.00 10.01 89 GLY A CA 1
ATOM 652 C C . GLY A 1 89 ? -25.365 33.074 11.618 1.00 9.34 89 GLY A C 1
ATOM 653 O O . GLY A 1 89 ? -24.739 34.152 11.590 1.00 12.47 89 GLY A O 1
ATOM 654 N N . VAL A 1 90 ? -24.874 32.007 12.189 1.00 8.20 90 VAL A N 1
ATOM 655 C CA . VAL A 1 90 ? -23.688 31.995 13.004 1.00 7.42 90 VAL A CA 1
ATOM 656 C C . VAL A 1 90 ? -22.775 30.831 12.613 1.00 7.12 90 VAL A C 1
ATOM 657 O O . VAL A 1 90 ? -23.107 29.876 11.942 1.00 7.77 90 VAL A O 1
ATOM 661 N N . THR A 1 91 ? -21.530 30.901 13.086 1.00 8.59 91 THR A N 1
ATOM 662 C CA . THR A 1 91 ? -20.529 29.870 12.893 1.00 8.40 91 THR A CA 1
ATOM 663 C C . THR A 1 91 ? -20.746 28.667 13.819 1.00 8.64 91 THR A C 1
ATOM 664 O O . THR A 1 91 ? -21.531 28.698 14.785 1.00 9.83 91 THR A O 1
ATOM 668 N N . LYS A 1 92 ? -20.016 27.593 13.545 1.00 8.70 92 LYS A N 1
ATOM 669 C CA . LYS A 1 92 ? -19.985 26.380 14.344 1.00 9.72 92 LYS A CA 1
ATOM 670 C C . LYS A 1 92 ? -19.045 26.514 15.537 1.00 8.52 92 LYS A C 1
ATOM 671 O O . LYS A 1 92 ? -17.964 27.104 15.386 1.00 8.81 92 LYS A O 1
ATOM 677 N N . MET A 1 93 ? -19.417 25.925 16.676 1.00 9.31 93 MET A N 1
ATOM 678 C CA . MET A 1 93 ? -18.554 25.676 17.836 1.00 9.01 93 MET A CA 1
ATOM 679 C C . MET A 1 93 ? -17.675 26.919 18.115 1.00 8.64 93 MET A C 1
ATOM 680 O O . MET A 1 93 ? -16.436 26.908 18.085 1.00 10.33 93 MET A O 1
ATOM 685 N N . THR A 1 94 ? -18.357 28.002 18.365 1.00 8.78 94 THR A N 1
ATOM 686 C CA . THR A 1 94 ? -17.745 29.338 18.371 1.00 8.92 94 THR A CA 1
ATOM 687 C C . THR A 1 94 ? -16.900 29.517 19.613 1.00 8.98 94 THR A C 1
ATOM 688 O O . THR A 1 94 ? -17.324 29.237 20.736 1.00 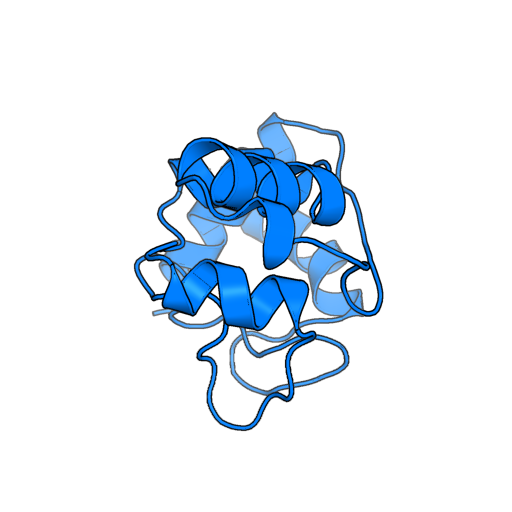10.09 94 THR A O 1
ATOM 692 N N . PHE A 1 95 ? -15.672 30.032 19.435 1.00 8.43 95 PHE A N 1
ATOM 693 C CA . PHE A 1 95 ? -14.744 30.374 20.490 1.00 7.88 95 PHE A CA 1
ATOM 694 C C . PHE A 1 95 ? -14.196 31.795 20.249 1.00 7.50 95 PHE A C 1
ATOM 695 O O . PHE A 1 95 ? -13.950 32.143 19.122 1.00 8.60 95 PHE A O 1
ATOM 703 N N . LYS A 1 96 ? -14.016 32.534 21.339 1.00 8.86 96 LYS A N 1
ATOM 704 C CA . LYS A 1 96 ? -13.453 33.871 21.332 1.00 8.12 96 LYS A CA 1
ATOM 705 C C . LYS A 1 96 ? -12.244 33.972 22.204 1.00 8.46 96 LYS A C 1
ATOM 706 O O . LYS A 1 96 ? -12.284 33.450 23.325 1.00 11.16 96 LYS A O 1
ATOM 712 N N . LEU A 1 97 ? -11.213 34.669 21.753 1.00 7.59 97 LEU A N 1
ATOM 713 C CA . LEU A 1 97 ? -10.021 34.958 22.556 1.00 8.09 97 LEU A CA 1
ATOM 714 C C . LEU A 1 97 ? -9.831 36.452 22.642 1.00 7.38 97 LEU A C 1
ATOM 715 O O . LEU A 1 97 ? -9.527 37.146 21.656 1.00 8.58 97 LEU A O 1
ATOM 720 N N . ALA A 1 98 ? -10.028 37.020 23.836 1.00 8.45 98 ALA A N 1
ATOM 721 C CA . ALA A 1 98 ? -9.992 38.441 23.988 1.00 7.97 98 ALA A CA 1
ATOM 722 C C . ALA A 1 98 ? -8.591 39.055 23.893 1.00 8.00 98 ALA A C 1
ATOM 723 O O . ALA A 1 98 ? -8.408 40.093 23.287 1.00 9.22 98 ALA A O 1
ATOM 725 N N . ASN A 1 99 ? -7.613 38.431 24.508 1.00 7.93 99 ASN A N 1
ATOM 726 C CA . ASN A 1 99 ? -6.278 38.990 24.624 1.00 7.48 99 ASN A CA 1
ATOM 727 C C . ASN A 1 99 ? -5.626 39.194 23.254 1.00 6.96 99 ASN A C 1
ATOM 728 O O . ASN A 1 99 ? -5.397 38.254 22.500 1.00 7.28 99 ASN A O 1
ATOM 733 N N . GLU A 1 100 ? -5.352 40.461 22.945 1.00 7.24 100 GLU A N 1
ATOM 734 C CA . GLU A 1 100 ? -4.846 40.852 21.647 1.00 7.32 100 GLU A CA 1
ATOM 735 C C . GLU A 1 100 ? -3.453 40.329 21.362 1.00 6.80 100 GLU A C 1
ATOM 736 O O . GLU A 1 100 ? -3.159 39.844 20.271 1.00 7.07 100 GLU A O 1
ATOM 742 N N . GLN A 1 101 ? -2.555 40.450 22.335 1.00 7.30 101 GLN A N 1
ATOM 743 C CA . GLN A 1 101 ? -1.187 39.987 22.128 1.00 6.97 101 GLN A CA 1
ATOM 744 C C . GLN A 1 101 ? -1.164 38.480 21.878 1.00 6.38 101 GLN A C 1
ATOM 745 O O . GLN A 1 101 ? -0.394 37.975 21.041 1.00 7.28 101 GLN A O 1
ATOM 751 N N . GLN A 1 102 ? -1.974 37.737 22.622 1.00 6.67 102 GLN A N 1
ATOM 752 C CA . GLN A 1 102 ? -2.074 36.296 22.415 1.00 6.24 102 GLN A CA 1
ATOM 753 C C . GLN A 1 102 ? -2.572 35.990 21.007 1.00 6.17 102 GLN A C 1
ATOM 754 O O . GLN A 1 102 ? -2.090 35.051 20.370 1.00 6.32 102 GLN A O 1
ATOM 760 N N . ARG A 1 103 ? -3.540 36.786 20.511 1.00 6.15 103 ARG A N 1
ATOM 761 C CA . ARG A 1 103 ? -3.983 36.611 19.140 1.00 6.69 103 ARG A CA 1
ATOM 762 C C . ARG A 1 103 ? -2.892 36.889 18.121 1.00 6.25 103 ARG A C 1
ATOM 763 O O . ARG A 1 103 ? -2.676 36.113 17.192 1.00 6.26 103 ARG A O 1
ATOM 771 N N . LYS A 1 104 ? -2.158 37.991 18.324 1.00 6.20 104 LYS A N 1
ATOM 772 C CA . LYS A 1 104 ? -1.054 38.284 17.411 1.00 6.67 104 LYS A CA 1
ATOM 773 C C . LYS A 1 104 ? -0.009 37.180 17.402 1.00 6.77 104 LYS A C 1
ATOM 774 O O . LYS A 1 104 ? 0.503 36.773 16.359 1.00 7.30 104 LYS A O 1
ATOM 780 N N . ASP A 1 105 ? 0.333 36.690 18.583 1.00 6.81 105 ASP A N 1
ATOM 781 C CA . ASP A 1 105 ? 1.373 35.677 18.708 1.00 6.51 105 ASP A CA 1
ATOM 782 C C . ASP A 1 105 ? 0.937 34.357 18.111 1.00 5.74 105 ASP A C 1
ATOM 783 O O . ASP A 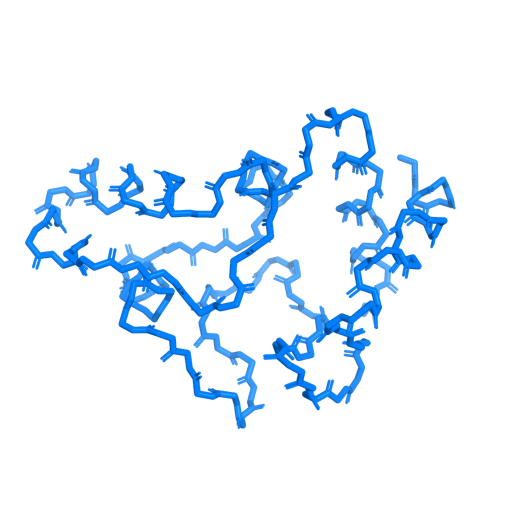1 105 ? 1.679 33.716 17.398 1.00 6.50 105 ASP A O 1
ATOM 788 N N . VAL A 1 106 ? -0.302 33.927 18.397 1.00 5.74 106 VAL A N 1
ATOM 789 C CA . VAL A 1 106 ? -0.747 32.659 17.816 1.00 5.50 106 VAL A CA 1
ATOM 790 C C . VAL A 1 106 ? -0.820 32.755 16.312 1.00 5.13 106 VAL A C 1
ATOM 791 O O . VAL A 1 106 ? -0.564 31.747 15.641 1.00 6.03 106 VAL A O 1
ATOM 795 N N . VAL A 1 107 ? -1.167 33.905 15.771 1.00 5.49 107 VAL A N 1
ATOM 796 C CA . VAL A 1 107 ? -1.229 34.071 14.320 1.00 6.03 107 VAL A CA 1
ATOM 797 C C . VAL A 1 107 ? 0.153 33.959 13.710 1.00 5.97 107 VAL A C 1
ATOM 798 O O . VAL A 1 107 ? 0.347 33.338 12.656 1.00 6.76 107 VAL A O 1
ATOM 802 N N . ALA A 1 108 ? 1.192 34.506 14.361 1.00 6.86 108 ALA A N 1
ATOM 803 C CA . ALA A 1 108 ? 2.586 34.250 13.946 1.00 6.77 108 ALA A CA 1
ATOM 804 C C . ALA A 1 108 ? 2.901 32.792 13.996 1.00 6.82 108 ALA A C 1
ATOM 805 O O . ALA A 1 108 ? 3.567 32.223 13.112 1.00 7.61 108 ALA A O 1
ATOM 807 N N . TYR A 1 109 ? 2.427 32.047 15.037 1.00 6.35 109 TYR A N 1
ATOM 808 C CA . TYR A 1 109 ? 2.640 30.625 15.120 1.00 6.46 109 TYR A CA 1
ATOM 809 C C . TYR A 1 109 ? 1.965 29.862 13.989 1.00 6.13 109 TYR A C 1
ATOM 810 O O . TYR A 1 109 ? 2.533 28.941 13.401 1.00 6.24 109 TYR A O 1
ATOM 819 N N . LEU A 1 110 ? 0.751 30.272 13.613 1.00 6.21 110 LEU A N 1
ATOM 820 C CA . LEU A 1 110 ? 0.056 29.613 12.519 1.00 6.12 110 LEU A CA 1
ATOM 821 C C . LEU A 1 110 ? 0.877 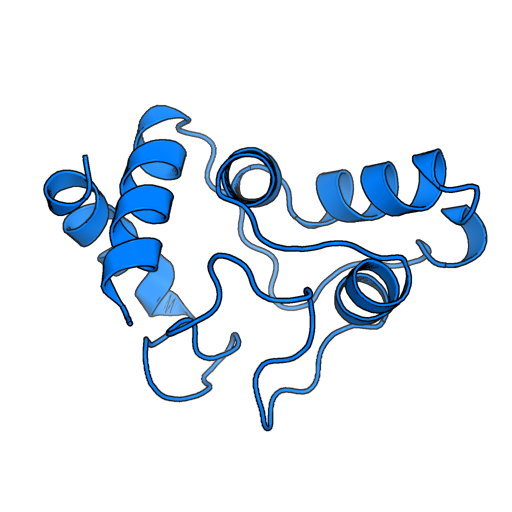29.682 11.214 1.00 5.78 110 LEU A C 1
ATOM 822 O O . LEU A 1 110 ? 0.830 28.740 10.424 1.00 6.83 110 LEU A O 1
ATOM 827 N N . ALA A 1 111 ? 1.602 30.759 11.024 1.00 6.61 111 ALA A N 1
ATOM 828 C CA . ALA A 1 111 ? 2.402 30.894 9.810 1.00 7.42 111 ALA A CA 1
ATOM 829 C C . ALA A 1 111 ? 3.539 29.903 9.765 1.00 7.90 111 ALA A C 1
ATOM 830 O O . ALA A 1 111 ? 4.070 29.641 8.659 1.00 9.55 111 ALA A O 1
ATOM 832 N N . THR A 1 112 ? 3.969 29.346 10.882 1.00 8.05 112 THR A N 1
ATOM 833 C CA . THR A 1 112 ? 5.037 28.384 10.939 1.00 8.67 112 THR A CA 1
ATOM 834 C C . THR A 1 112 ? 4.549 27.004 10.593 1.00 9.07 112 THR A C 1
ATOM 835 O O . THR A 1 112 ? 5.378 26.070 10.536 1.00 12.14 112 THR A O 1
ATOM 839 N N . LEU A 1 113 ? 3.268 26.780 10.404 1.00 9.72 113 LEU A N 1
ATOM 840 C CA . LEU A 1 113 ? 2.737 25.459 10.243 1.00 10.44 113 LEU A CA 1
ATOM 841 C C . LEU A 1 113 ? 3.104 24.922 8.863 1.00 12.58 113 LEU A C 1
ATOM 842 O O . LEU A 1 113 ? 3.003 23.715 8.691 1.00 15.94 113 LEU A O 1
ATOM 847 N N . LYS A 1 114 ? 3.427 25.780 7.923 1.00 12.61 114 LYS A N 1
ATOM 848 C CA . LYS A 1 114 ? 3.781 25.352 6.578 1.00 13.54 114 LYS A CA 1
ATOM 849 C C . LYS A 1 114 ? 4.767 26.325 6.026 1.00 13.36 114 LYS A C 1
ATOM 850 O O . LYS A 1 114 ? 5.553 25.897 5.117 1.00 16.08 114 LYS A O 1
#

Organism: Rhodopseudomonas palustris (strain ATCC BAA-98 / CGA009) (NCBI:txid258594)

Sequence (113 aa):
DAKAGEAVFKQCMTCHRADKNMVGPALAGVVGRKAGTAAGFTYSPLNHNSGEAGLVWTADNIVPYLADPNAFLKKFLTEKGKADQAVGVTKMTFKLANEQQRKDVVAYLATLK

Nearest PDB structures (foldseek):
  1fj0-assembly4_D  TM=9.919E-01  e=5.580E-20  Rhodopseudomonas palustris
  1jdl-assembly1_A  TM=9.788E-01  e=4.861E-16  Rhodospirillum centenum
  8ed4-assembly2_L  TM=9.027E-01  e=6.728E-08  Pseudorhizobium banfieldiae
  1vyd-assembly2_B  TM=8.083E-01  e=1.905E-08  Rhodobacter capsulatus
  1c2r-assembly2_B  TM=8.306E-01  e=9.648E-08  Rhodobacter capsulatus

Foldseek 3Di:
DQVLLVVLVVVVVVAEDQPQHGVHAHLQPQAFAQFPDRPPDDWDLLRNVLSVLPDGRHLVLQLVCQQPVLVSSCVSCVVSVRNVSSPDGTGPDHHDNDRVNSSNNSSNSNVSD

B-factor: mean 15.1, std 11.31, range [5.13, 71.84]

Secondary structure (DSSP, 8-state):
-HHHHHHHHHHHTTT--SSS-SSS---TT-TTSBTT--TT----HHHHHHHHTT-B--HHHHHHHHH-HHHHHHHHHHHTT-GGG--S--SS------HHHHHHHHHHHHTT-